Protein AF-A0A529MHI3-F1 (afdb_monomer)

Nearest PDB structures (foldseek):
  3udx-assembly1_A  TM=9.317E-01  e=1.454E-07  Acinetobacter baumannii
  3udi-assembly1_B  TM=9.372E-01  e=1.544E-07  Acinetobacter baumannii
  3ue1-assembly1_A  TM=9.347E-01  e=2.656E-07  Acinetobacter baumannii
  3udi-assembly1_A  TM=9.256E-01  e=2.996E-07  Acinetobacter baumannii
  3ue1-assembly1_B  TM=9.424E-01  e=4.569E-07  Acinetobacter baumannii

Secondary structure (DSSP, 8-state):
----HHHH-----GGGGHHHHHHHHHHTT--TT-EEE-S---BTTB----TTSS---EEEHHHHHHTT-SHHHHHHIIIII-HHHHHHHHHHTT--SPPP-SGGGGG-

pLDDT: mean 94.23, std 6.18, range [68.19, 98.69]

Solvent-accessible surface area (backbone atoms only — not comparable to full-atom values): 6475 Å² total; per-residue (Å²): 132,92,75,55,56,93,83,69,56,87,71,81,58,31,72,76,41,34,62,34,46,53,53,42,41,40,79,69,74,45,49,59,76,42,74,44,62,30,32,88,48,69,66,83,97,45,67,67,69,33,94,85,75,54,68,65,43,76,34,31,45,53,56,34,63,76,67,62,47,52,25,38,47,49,45,44,31,72,77,75,59,42,60,66,56,32,51,52,40,36,44,76,75,65,52,81,69,91,76,70,92,49,89,64,47,54,54,53

Mean predicted aligned error: 3.39 Å

Radius of gyration: 14.48 Å; Cα contacts (8 Å, |Δi|>4): 140; chains: 1; bounding box: 33×28×43 Å

Foldseek 3Di:
DPDDCVPPPDDQPFLVLQVLLLVLVVVVPADQQDKDWLAWDDDDPDTDAFPVRDTPGIDGNVVCSVSSRPVGSLCSCPPPGPQVSSVVSCVVVPPPDDDDSDSCSNRD

Sequence (108 aa):
SQFNRATRALRQTGSSFKPYVYATAMEHGFTPDSVVSGGPVSWGNWSPHNYSGGSAGNVTLITAIAKSINTVPVRLAKDHLGIGPIKAMAESMGVESPLEAHKTMVLG

Structure (mmCIF, N/CA/C/O backbone):
data_AF-A0A529MHI3-F1
#
_entry.id   AF-A0A529MHI3-F1
#
loop_
_atom_site.group_PDB
_atom_site.id
_atom_site.type_symbol
_atom_site.label_atom_id
_atom_site.label_alt_id
_atom_site.label_comp_id
_atom_site.label_asym_id
_atom_site.label_entity_id
_atom_site.label_seq_id
_atom_site.pdbx_PDB_ins_code
_atom_site.Cartn_x
_atom_site.Cartn_y
_atom_site.Cartn_z
_atom_site.occupancy
_atom_site.B_iso_or_equiv
_atom_site.auth_seq_id
_atom_site.auth_comp_id
_atom_site.auth_asym_id
_atom_site.auth_atom_id
_atom_site.pdbx_PDB_model_num
ATOM 1 N N . SER A 1 1 ? 17.249 13.245 -27.726 1.00 68.56 1 SER A N 1
ATOM 2 C CA . SER A 1 1 ? 17.651 12.207 -26.750 1.00 68.56 1 SER A CA 1
ATOM 3 C C . SER A 1 1 ? 17.260 10.854 -27.318 1.00 68.56 1 SER A C 1
ATOM 5 O O . SER A 1 1 ? 16.104 10.707 -27.677 1.00 68.56 1 SER A O 1
ATOM 7 N N . GLN A 1 2 ? 18.199 9.909 -27.448 1.00 87.62 2 GLN A N 1
ATOM 8 C CA . GLN A 1 2 ? 17.917 8.536 -27.915 1.00 87.62 2 GLN A CA 1
ATOM 9 C C . GLN A 1 2 ? 17.527 7.585 -26.764 1.00 87.62 2 GLN A C 1
ATOM 11 O O . GLN A 1 2 ? 17.229 6.413 -26.975 1.00 87.62 2 GLN A O 1
ATOM 16 N N . PHE A 1 3 ? 17.539 8.081 -25.523 1.00 89.94 3 PHE A N 1
ATOM 17 C CA . PHE A 1 3 ? 17.215 7.296 -24.341 1.00 89.94 3 PHE A CA 1
ATOM 18 C C . PHE A 1 3 ? 15.708 7.333 -24.067 1.00 89.94 3 PHE A C 1
ATOM 20 O O . PHE A 1 3 ? 15.168 8.364 -23.652 1.00 89.94 3 PHE A O 1
ATOM 27 N N . ASN A 1 4 ? 15.035 6.202 -24.286 1.00 91.31 4 ASN A N 1
ATOM 28 C CA . ASN A 1 4 ? 13.617 6.056 -23.975 1.00 91.31 4 ASN A CA 1
ATOM 29 C C . ASN A 1 4 ? 13.420 5.786 -22.475 1.00 91.31 4 ASN A C 1
ATOM 31 O O . ASN A 1 4 ? 13.707 4.697 -21.974 1.00 91.31 4 ASN A O 1
ATOM 35 N N . ARG A 1 5 ? 12.907 6.790 -21.759 1.00 93.25 5 ARG A N 1
ATOM 36 C CA . ARG A 1 5 ? 12.656 6.706 -20.314 1.00 93.25 5 ARG A CA 1
ATOM 37 C C . ARG A 1 5 ? 11.533 5.732 -19.958 1.00 93.25 5 ARG A C 1
ATOM 39 O O . ARG A 1 5 ? 11.601 5.155 -18.885 1.00 93.25 5 ARG A O 1
ATOM 46 N N . ALA A 1 6 ? 10.572 5.507 -20.854 1.00 90.31 6 ALA A N 1
ATOM 47 C CA . ALA A 1 6 ? 9.468 4.580 -20.611 1.00 90.31 6 ALA A CA 1
ATOM 48 C C . ALA A 1 6 ? 9.930 3.115 -20.538 1.00 90.31 6 ALA A C 1
ATOM 50 O O . ALA A 1 6 ? 9.283 2.311 -19.885 1.00 90.31 6 ALA A O 1
ATOM 51 N N . THR A 1 7 ? 11.051 2.773 -21.183 1.00 89.00 7 THR A N 1
ATOM 52 C CA . THR A 1 7 ? 11.538 1.384 -21.266 1.00 89.00 7 THR A CA 1
ATOM 53 C C . THR A 1 7 ? 12.869 1.149 -20.555 1.00 89.00 7 THR A C 1
ATOM 55 O O . THR A 1 7 ? 13.235 0.005 -20.323 1.00 89.00 7 THR A O 1
ATOM 58 N N . ARG A 1 8 ? 13.663 2.200 -20.294 1.00 87.69 8 ARG A N 1
ATOM 59 C CA . ARG A 1 8 ? 15.050 2.055 -19.801 1.00 87.69 8 ARG A CA 1
ATOM 60 C C . ARG A 1 8 ? 15.366 2.836 -18.526 1.00 87.69 8 ARG A C 1
ATOM 62 O O . ARG A 1 8 ? 16.451 2.661 -17.981 1.00 87.69 8 ARG A O 1
ATOM 69 N N . ALA A 1 9 ? 14.483 3.716 -18.053 1.00 91.19 9 ALA A N 1
ATOM 70 C CA . ALA A 1 9 ? 14.749 4.511 -16.854 1.00 91.19 9 ALA A CA 1
ATOM 71 C C . ALA A 1 9 ? 14.136 3.864 -15.608 1.00 91.19 9 ALA A C 1
ATOM 73 O O . ALA A 1 9 ? 13.033 4.226 -15.208 1.00 91.19 9 ALA A O 1
ATOM 74 N N . LEU A 1 10 ? 14.869 2.952 -14.964 1.00 90.88 10 LEU A N 1
ATOM 75 C CA . LEU A 1 10 ? 14.463 2.418 -13.661 1.00 90.88 10 LEU A CA 1
ATOM 76 C C . LEU A 1 10 ? 14.408 3.542 -12.615 1.00 90.88 10 LEU A C 1
ATOM 78 O O . LEU A 1 10 ? 15.329 4.360 -12.510 1.00 90.88 10 LEU A O 1
ATOM 82 N N . ARG A 1 11 ? 13.304 3.599 -11.866 1.00 92.94 11 ARG A N 1
ATOM 83 C CA . ARG A 1 11 ? 13.019 4.594 -10.824 1.00 92.94 11 ARG A CA 1
ATOM 84 C C . ARG A 1 11 ? 12.191 3.958 -9.714 1.00 92.94 11 ARG A C 1
ATOM 86 O O . ARG A 1 11 ? 11.423 3.039 -9.975 1.00 92.94 11 ARG A O 1
ATOM 93 N N . GLN A 1 12 ? 12.315 4.497 -8.502 1.00 91.88 12 GLN A N 1
ATOM 94 C CA . GLN A 1 12 ? 11.367 4.194 -7.433 1.00 91.88 12 GLN A CA 1
ATOM 95 C C . GLN A 1 12 ? 9.970 4.664 -7.834 1.00 91.88 12 GLN A C 1
ATOM 97 O O . GLN A 1 12 ? 9.805 5.746 -8.406 1.00 91.88 12 GLN A O 1
ATOM 102 N N . THR A 1 13 ? 8.975 3.837 -7.537 1.00 93.75 13 THR A N 1
ATOM 103 C CA . THR A 1 13 ? 7.589 4.058 -7.973 1.00 93.75 13 THR A CA 1
ATOM 104 C C . THR A 1 13 ? 6.823 4.971 -7.017 1.00 93.75 13 THR A C 1
ATOM 106 O O . THR A 1 13 ? 5.847 5.623 -7.410 1.00 93.75 13 THR A O 1
ATOM 109 N N . GLY A 1 14 ? 7.280 5.046 -5.764 1.00 94.62 14 GLY A N 1
ATOM 110 C CA . GLY A 1 14 ? 6.617 5.786 -4.700 1.00 94.62 14 GLY A CA 1
ATOM 111 C C . GLY A 1 14 ? 5.193 5.278 -4.458 1.00 94.62 14 GLY A C 1
ATOM 112 O O . GLY A 1 14 ? 4.881 4.095 -4.580 1.00 94.62 14 GLY A O 1
ATOM 113 N N . SER A 1 15 ? 4.270 6.199 -4.177 1.00 96.56 15 SER A N 1
ATOM 114 C CA . SER A 1 15 ? 2.873 5.845 -3.877 1.00 96.56 15 SER A CA 1
ATOM 115 C C . SER A 1 15 ? 2.149 5.077 -4.989 1.00 96.56 15 SER A C 1
ATOM 117 O O . SER A 1 15 ? 1.132 4.447 -4.705 1.00 96.56 15 SER A O 1
ATOM 119 N N . SER A 1 16 ? 2.673 5.076 -6.217 1.00 96.06 16 SER A N 1
ATOM 120 C CA . SER A 1 16 ? 2.139 4.276 -7.323 1.00 96.06 16 SER A CA 1
ATOM 121 C C . SER A 1 16 ? 2.233 2.763 -7.074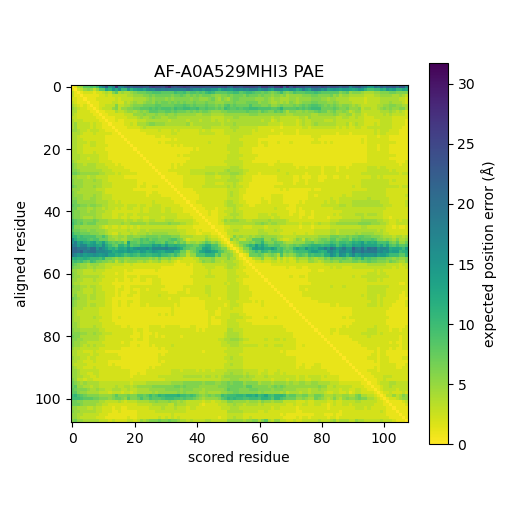 1.00 96.06 16 SER A C 1
ATOM 123 O O . SER A 1 16 ? 1.563 2.010 -7.768 1.00 96.06 16 SER A O 1
ATOM 125 N N . PHE A 1 17 ? 3.011 2.307 -6.081 1.00 97.38 17 PHE A N 1
ATOM 126 C CA . PHE A 1 17 ? 3.079 0.898 -5.667 1.00 97.38 17 PHE A CA 1
ATOM 127 C C . PHE A 1 17 ? 1.899 0.450 -4.797 1.00 97.38 17 PHE A C 1
ATOM 129 O O . PHE A 1 17 ? 1.546 -0.727 -4.751 1.00 97.38 17 PHE A O 1
ATOM 136 N N . LYS A 1 18 ? 1.262 1.385 -4.085 1.00 98.06 18 LYS A N 1
ATOM 137 C CA . LYS A 1 18 ? 0.209 1.076 -3.110 1.00 98.06 18 LYS A CA 1
ATOM 138 C C . LYS A 1 18 ? -0.940 0.219 -3.661 1.00 98.06 18 LYS A C 1
ATOM 140 O O . LYS A 1 18 ? -1.401 -0.629 -2.897 1.00 98.06 18 LYS A O 1
ATOM 145 N N . PRO A 1 19 ? -1.398 0.361 -4.925 1.00 98.00 19 PRO A N 1
ATOM 146 C CA . PRO A 1 19 ? -2.437 -0.501 -5.483 1.00 98.00 19 PRO A CA 1
ATOM 147 C C . PRO A 1 19 ? -2.175 -2.001 -5.299 1.00 98.00 19 PRO A C 1
ATOM 149 O O . PRO A 1 19 ? -3.114 -2.716 -4.971 1.00 98.00 19 PRO A O 1
ATOM 152 N N . TYR A 1 20 ? -0.924 -2.472 -5.383 1.00 98.25 20 TYR A N 1
ATOM 153 C CA . TYR A 1 20 ? -0.595 -3.888 -5.155 1.00 98.25 20 TYR A CA 1
ATOM 154 C C . TYR A 1 20 ? -0.869 -4.328 -3.710 1.00 98.25 20 TYR A C 1
ATOM 156 O O . TYR A 1 20 ? -1.342 -5.437 -3.471 1.00 98.25 20 TYR A O 1
ATOM 164 N N . VAL A 1 21 ? -0.640 -3.443 -2.734 1.00 98.50 21 VAL A N 1
ATOM 165 C CA . VAL A 1 21 ? -0.945 -3.699 -1.317 1.00 98.50 21 VAL A CA 1
ATOM 166 C C . VAL A 1 21 ? -2.454 -3.808 -1.104 1.00 98.50 21 VAL A C 1
ATOM 168 O O . VAL A 1 21 ? -2.916 -4.736 -0.445 1.00 98.50 21 VAL A O 1
ATOM 171 N N . TYR A 1 22 ? -3.228 -2.878 -1.674 1.00 98.50 22 TYR A N 1
ATOM 172 C CA . TYR A 1 22 ? -4.687 -2.870 -1.540 1.00 98.50 22 TYR A CA 1
ATOM 173 C C . TYR A 1 22 ? -5.342 -4.034 -2.290 1.00 98.50 22 TYR A C 1
ATOM 175 O O . TYR A 1 22 ? -6.245 -4.655 -1.739 1.00 98.50 22 TYR A O 1
ATOM 183 N N . ALA A 1 23 ? -4.854 -4.383 -3.483 1.00 98.50 23 ALA A N 1
ATOM 184 C CA . ALA A 1 23 ? -5.292 -5.574 -4.209 1.00 98.50 23 ALA A CA 1
ATOM 185 C C . ALA A 1 23 ? -5.042 -6.839 -3.377 1.00 98.50 23 ALA A C 1
ATOM 187 O O . ALA A 1 23 ? -5.960 -7.620 -3.150 1.00 98.50 23 ALA A O 1
ATOM 188 N N . THR A 1 24 ? -3.838 -6.983 -2.812 1.00 98.69 24 THR A N 1
ATOM 189 C CA . THR A 1 24 ? -3.517 -8.100 -1.907 1.00 98.69 24 THR A CA 1
ATOM 190 C C . THR A 1 24 ? -4.449 -8.130 -0.695 1.00 98.69 24 THR A C 1
ATOM 192 O O . THR A 1 24 ? -4.920 -9.198 -0.317 1.00 98.69 24 THR A O 1
ATOM 195 N N . ALA A 1 25 ? -4.751 -6.974 -0.091 1.00 98.62 25 ALA A N 1
ATOM 196 C CA . ALA A 1 25 ? -5.688 -6.894 1.029 1.00 98.62 25 ALA A CA 1
ATOM 197 C C . ALA A 1 25 ? -7.091 -7.379 0.640 1.00 98.62 25 ALA A C 1
ATOM 199 O O . ALA A 1 25 ? -7.719 -8.109 1.406 1.00 98.62 25 ALA A O 1
ATOM 200 N N . MET A 1 26 ? -7.568 -7.000 -0.547 1.00 98.38 26 MET A N 1
ATOM 201 C CA . MET A 1 26 ? -8.885 -7.400 -1.042 1.00 98.38 26 MET A CA 1
ATOM 202 C C . MET A 1 26 ? -8.972 -8.906 -1.305 1.00 98.38 26 MET A C 1
ATOM 204 O O . MET A 1 26 ? -9.945 -9.532 -0.893 1.00 98.38 26 MET A O 1
ATOM 208 N N . GLU A 1 27 ? -7.920 -9.514 -1.858 1.00 98.12 27 GLU A N 1
ATOM 209 C CA . GLU A 1 27 ? -7.814 -10.979 -1.983 1.00 98.12 27 GLU A CA 1
ATOM 210 C C . GLU A 1 27 ? -7.818 -11.697 -0.618 1.00 98.12 27 GLU A C 1
ATOM 212 O O . GLU A 1 27 ? -8.192 -12.861 -0.520 1.00 98.12 27 GLU A O 1
ATOM 217 N N . HIS A 1 28 ? -7.453 -10.996 0.462 1.00 97.56 28 HIS A N 1
ATOM 218 C CA . HIS A 1 28 ? -7.486 -11.507 1.839 1.00 97.56 28 HIS A CA 1
ATOM 219 C C . HIS A 1 28 ? -8.763 -11.103 2.601 1.00 97.56 28 HIS A C 1
ATOM 221 O O . HIS A 1 28 ? -8.786 -11.103 3.833 1.00 97.56 28 HIS A O 1
ATOM 227 N N . GLY A 1 29 ? -9.837 -10.758 1.885 1.00 98.00 29 GLY A N 1
ATOM 228 C CA . GLY A 1 29 ? -11.165 -10.527 2.459 1.00 98.00 29 GLY A CA 1
ATOM 229 C C . GLY A 1 29 ? -11.422 -9.104 2.957 1.00 98.00 29 GLY A C 1
ATOM 230 O O . GLY A 1 29 ? -12.485 -8.845 3.524 1.00 98.00 29 GLY A O 1
ATOM 231 N N . PHE A 1 30 ? -10.497 -8.162 2.741 1.00 98.56 30 PHE A N 1
ATOM 232 C CA . PHE A 1 30 ? -10.809 -6.750 2.943 1.00 98.56 30 PHE A CA 1
ATOM 233 C C . PHE A 1 30 ? -11.710 -6.231 1.817 1.00 98.5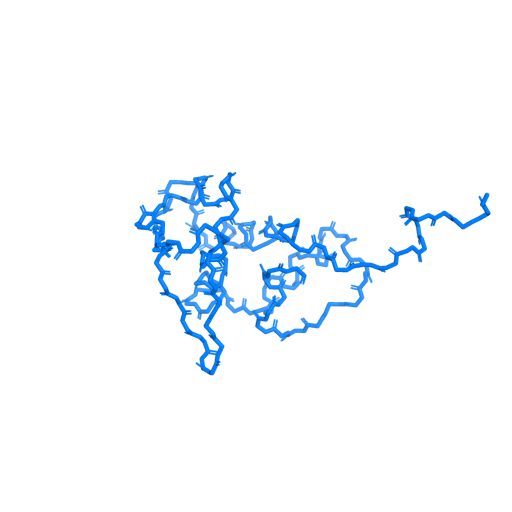6 30 PHE A C 1
ATOM 235 O O . PHE A 1 30 ? -11.656 -6.669 0.673 1.00 98.56 30 PHE A O 1
ATOM 242 N N . THR A 1 31 ? -12.523 -5.234 2.134 1.00 98.62 31 THR A N 1
ATOM 243 C CA . THR A 1 31 ? -13.408 -4.561 1.180 1.00 98.62 31 THR A CA 1
ATOM 244 C C . THR A 1 31 ? -13.049 -3.077 1.101 1.00 98.62 31 THR A C 1
ATOM 246 O O . THR A 1 31 ? -12.367 -2.564 1.995 1.00 98.62 31 THR A O 1
ATOM 249 N N . PRO A 1 32 ? -13.516 -2.343 0.076 1.00 98.38 32 PRO A N 1
ATOM 250 C CA . PRO A 1 32 ? -13.350 -0.890 0.014 1.00 98.38 32 PRO A CA 1
ATOM 251 C C . PRO A 1 32 ? -13.812 -0.159 1.288 1.00 98.38 32 PRO A C 1
ATOM 253 O O . PRO A 1 32 ? -13.201 0.845 1.662 1.00 98.38 32 PRO A O 1
ATOM 256 N N . ASP A 1 33 ? -14.818 -0.703 1.981 1.00 98.50 33 ASP A N 1
ATOM 257 C CA . ASP A 1 33 ? -15.400 -0.155 3.213 1.00 98.50 33 ASP A CA 1
ATOM 258 C C . ASP A 1 33 ? -14.703 -0.628 4.497 1.00 98.50 33 ASP A C 1
ATOM 260 O O . ASP A 1 33 ? -14.973 -0.097 5.576 1.00 98.50 33 ASP A O 1
ATOM 264 N N . SER A 1 34 ? -13.774 -1.587 4.413 1.00 98.62 34 SER A N 1
ATOM 265 C CA . SER A 1 34 ? -13.002 -2.035 5.572 1.00 98.62 34 SER A CA 1
ATOM 266 C C . SER A 1 34 ? -12.249 -0.863 6.198 1.00 98.62 34 SER A C 1
ATOM 268 O O . SER A 1 34 ? -11.538 -0.116 5.520 1.00 98.62 34 SER A O 1
ATOM 270 N N . VAL A 1 35 ? -12.403 -0.712 7.512 1.00 98.38 35 VAL A N 1
ATOM 271 C CA . VAL A 1 35 ? -11.826 0.398 8.271 1.00 98.38 35 VAL A CA 1
ATOM 272 C C . VAL A 1 35 ? -10.464 0.004 8.829 1.00 98.38 35 VAL A C 1
ATOM 274 O O . VAL A 1 35 ? -10.326 -1.012 9.506 1.00 98.38 35 VAL A O 1
ATOM 277 N N . VAL A 1 36 ? -9.461 0.843 8.582 1.00 97.62 36 VAL A N 1
ATOM 278 C CA . VAL A 1 36 ? -8.088 0.672 9.064 1.00 97.62 36 VAL A CA 1
ATOM 279 C C . VAL A 1 36 ? -7.604 1.976 9.695 1.00 97.62 36 VAL A C 1
ATOM 281 O O . VAL A 1 36 ? -7.935 3.074 9.246 1.00 97.62 36 VAL A O 1
ATOM 284 N N . SER A 1 37 ? -6.798 1.871 10.752 1.00 96.44 37 SER A N 1
ATOM 285 C CA . SER A 1 37 ? -6.189 3.047 11.374 1.00 96.44 37 SER A CA 1
ATOM 286 C C . SER A 1 37 ? -5.129 3.670 10.459 1.00 96.44 37 SER A C 1
ATOM 288 O O . SER A 1 37 ? -4.093 3.066 10.174 1.00 96.44 37 SER A O 1
ATOM 290 N N . GLY A 1 38 ? -5.361 4.916 10.052 1.00 95.12 38 GLY A N 1
ATOM 291 C CA . GLY A 1 38 ? -4.398 5.805 9.400 1.00 95.12 38 GLY A CA 1
ATOM 292 C C . GLY A 1 38 ? -3.553 6.626 10.386 1.00 95.12 38 GLY A C 1
ATOM 293 O O . GLY A 1 38 ? -2.900 7.594 9.981 1.00 95.12 38 GLY A O 1
ATOM 294 N N . GLY A 1 39 ? -3.561 6.267 11.674 1.00 94.62 39 GLY A N 1
ATOM 295 C CA . GLY A 1 39 ? -2.680 6.846 12.691 1.00 94.62 39 GLY A CA 1
ATOM 296 C C . GLY A 1 39 ? -1.241 6.312 12.631 1.00 94.62 39 GLY A C 1
ATOM 297 O O . GLY A 1 39 ? -0.939 5.470 11.778 1.00 94.62 39 GLY A O 1
ATOM 298 N N . PRO A 1 40 ? -0.354 6.779 13.533 1.00 94.00 40 PRO A N 1
ATOM 299 C CA . PRO A 1 40 ? 1.046 6.357 13.586 1.00 94.00 40 PRO A CA 1
ATOM 300 C C . PRO A 1 40 ? 1.213 4.832 13.600 1.00 94.00 40 PRO A C 1
ATOM 302 O O . PRO A 1 40 ? 0.440 4.105 14.233 1.00 94.00 40 PRO A O 1
ATOM 305 N N . VAL A 1 41 ? 2.229 4.344 12.892 1.00 94.75 41 VAL A N 1
ATOM 306 C CA . VAL A 1 41 ? 2.580 2.923 12.820 1.00 94.75 41 VAL A CA 1
ATOM 307 C C . VAL A 1 41 ? 4.093 2.775 12.919 1.00 94.75 41 VAL A C 1
ATOM 309 O O . VAL A 1 41 ? 4.837 3.543 12.314 1.00 94.75 41 VAL A O 1
ATOM 312 N N . SER A 1 42 ? 4.534 1.773 13.674 1.00 95.56 42 SER A N 1
ATOM 313 C CA . SER A 1 42 ? 5.943 1.411 13.799 1.00 95.56 42 SER A CA 1
ATOM 314 C C . SER A 1 42 ? 6.122 -0.065 13.475 1.00 95.56 42 SER A C 1
ATOM 316 O O . SER A 1 42 ? 5.346 -0.914 13.921 1.00 95.56 42 SER A O 1
ATOM 318 N N . TRP A 1 43 ? 7.166 -0.373 12.712 1.00 96.31 43 TRP A N 1
ATOM 319 C CA . TRP A 1 43 ? 7.605 -1.732 12.422 1.00 96.31 43 TRP A CA 1
ATOM 320 C C . TRP A 1 43 ? 9.080 -1.865 12.802 1.00 96.31 43 TRP A C 1
ATOM 322 O O . TRP A 1 43 ? 9.988 -1.601 12.005 1.00 96.31 43 TRP A O 1
ATOM 332 N N . GLY A 1 44 ? 9.323 -2.260 14.053 1.00 94.81 44 GLY A N 1
ATOM 333 C CA . GLY A 1 44 ? 10.651 -2.201 14.662 1.00 94.81 44 GLY A CA 1
ATOM 334 C C . GLY A 1 44 ? 11.126 -0.752 14.791 1.00 94.81 44 GLY A C 1
ATOM 335 O O . GLY A 1 44 ? 10.373 0.112 15.225 1.00 94.81 44 GLY A O 1
ATOM 336 N N . ASN A 1 45 ? 12.353 -0.476 14.353 1.00 94.44 45 ASN A N 1
ATOM 337 C CA . ASN A 1 45 ? 12.967 0.858 14.355 1.00 94.44 45 ASN A CA 1
ATOM 338 C C . ASN A 1 45 ? 12.481 1.801 13.233 1.00 94.44 45 ASN A C 1
ATOM 340 O O . ASN A 1 45 ? 13.040 2.880 13.057 1.00 94.44 45 ASN A O 1
ATOM 344 N N . TRP A 1 46 ? 11.492 1.390 12.439 1.00 95.31 46 TRP A N 1
ATOM 345 C CA . TRP A 1 46 ? 10.989 2.170 11.311 1.00 95.31 46 TRP A CA 1
ATOM 346 C C . TRP A 1 46 ? 9.573 2.672 11.592 1.00 95.31 46 TRP A C 1
ATOM 348 O O . TRP A 1 46 ? 8.666 1.867 11.798 1.00 95.31 46 TRP A O 1
ATOM 358 N N . SER A 1 47 ? 9.399 3.995 11.562 1.00 94.00 47 SER A N 1
ATOM 359 C CA . SER A 1 47 ? 8.133 4.686 11.836 1.00 94.00 47 SER A CA 1
ATOM 360 C C . SER A 1 47 ? 7.836 5.687 10.710 1.00 94.00 47 SER A C 1
ATOM 362 O O . SER A 1 47 ? 8.290 6.832 10.774 1.00 94.00 47 SER A O 1
ATOM 364 N N . PRO A 1 48 ? 7.156 5.267 9.628 1.00 91.69 48 PRO A N 1
ATOM 365 C CA . PRO A 1 48 ? 6.813 6.150 8.519 1.00 91.69 48 PRO A CA 1
ATOM 366 C C . PRO A 1 48 ? 5.709 7.143 8.900 1.00 91.69 48 PRO A C 1
ATOM 368 O O . PRO A 1 48 ? 4.820 6.843 9.697 1.00 91.69 48 PRO A O 1
ATOM 371 N N . HIS A 1 49 ? 5.740 8.318 8.269 1.00 87.69 49 HIS A N 1
ATOM 372 C CA . HIS A 1 49 ? 4.785 9.399 8.505 1.00 87.69 49 HIS A CA 1
ATOM 373 C C . HIS A 1 49 ? 3.933 9.670 7.259 1.00 87.69 49 HIS A C 1
ATOM 375 O O . HIS A 1 49 ? 4.352 9.442 6.118 1.00 87.69 49 HIS A O 1
ATOM 381 N N . ASN A 1 50 ? 2.717 10.171 7.479 1.00 85.19 50 ASN A N 1
ATOM 382 C CA . ASN A 1 50 ? 1.880 10.694 6.404 1.00 85.19 50 ASN A CA 1
ATOM 383 C C . ASN A 1 50 ? 2.472 12.005 5.877 1.00 85.19 50 ASN A C 1
ATOM 385 O O . ASN A 1 50 ? 3.017 12.789 6.649 1.00 85.19 50 ASN A O 1
ATOM 389 N N . TYR A 1 51 ? 2.317 12.267 4.577 1.00 75.62 51 TYR A N 1
ATOM 390 C CA . TYR A 1 51 ? 2.855 13.476 3.942 1.00 75.62 51 TYR A CA 1
ATOM 391 C C . TYR A 1 51 ? 2.363 14.776 4.604 1.00 75.62 51 TYR A C 1
ATOM 393 O O . TYR A 1 51 ? 3.130 15.714 4.775 1.00 75.62 51 TYR A O 1
ATOM 401 N N . SER A 1 52 ? 1.100 14.813 5.041 1.00 71.62 52 SER A N 1
ATOM 402 C CA . SER A 1 52 ? 0.503 15.963 5.731 1.00 71.62 52 SER A CA 1
ATOM 403 C C . SER A 1 52 ? 0.945 16.129 7.194 1.00 71.62 52 SER A C 1
ATOM 405 O O . SER A 1 52 ? 0.433 17.008 7.880 1.00 71.62 52 SER A O 1
ATOM 407 N N . GLY A 1 53 ? 1.834 15.273 7.712 1.00 68.19 53 GLY A N 1
ATOM 408 C CA . GLY A 1 53 ? 2.328 15.313 9.095 1.00 68.19 53 GLY A CA 1
ATOM 409 C C . GLY A 1 53 ? 1.318 14.884 10.171 1.00 68.19 53 GLY A C 1
ATOM 410 O O . GLY A 1 53 ? 1.710 14.651 11.309 1.00 68.19 53 GLY A O 1
ATOM 411 N N . GLY A 1 54 ? 0.033 14.736 9.828 1.00 72.75 54 GLY A N 1
ATOM 412 C CA . GLY A 1 54 ? -1.041 14.376 10.758 1.00 72.75 54 GLY A CA 1
ATOM 413 C C . GLY A 1 54 ? -1.438 12.893 10.756 1.00 72.75 54 GLY A C 1
ATOM 414 O O . GLY A 1 54 ? -1.156 12.129 9.826 1.00 72.75 54 GLY A O 1
ATOM 415 N N . SER A 1 55 ? -2.164 12.495 11.803 1.00 82.75 55 SER A N 1
ATOM 416 C CA . SER A 1 55 ? -2.928 11.242 11.826 1.00 82.75 55 SER A CA 1
ATOM 417 C C . SER A 1 55 ? -4.153 11.377 10.926 1.00 82.75 55 SER A C 1
ATOM 419 O O . SER A 1 55 ? -4.877 12.366 11.021 1.00 82.75 55 SER A O 1
ATOM 421 N N . ALA A 1 56 ? -4.418 10.380 10.083 1.00 88.44 56 ALA A N 1
ATOM 422 C CA . ALA A 1 56 ? -5.631 10.371 9.268 1.00 88.44 56 ALA A CA 1
ATOM 423 C C . ALA A 1 56 ? -6.860 9.807 10.008 1.00 88.44 56 ALA A C 1
ATOM 425 O O . ALA A 1 56 ? -7.940 9.746 9.428 1.00 88.44 56 ALA A O 1
ATOM 426 N N . GLY A 1 57 ? -6.706 9.397 11.274 1.00 92.38 57 GLY A N 1
ATOM 427 C CA . GLY A 1 57 ? -7.755 8.704 12.024 1.00 92.38 57 GLY A CA 1
ATOM 428 C C . GLY A 1 57 ? -8.076 7.329 11.436 1.00 92.38 57 GLY A C 1
ATOM 429 O O . GLY A 1 57 ? -7.303 6.777 10.653 1.00 92.38 57 GLY A O 1
ATOM 430 N N . ASN A 1 58 ? -9.211 6.759 11.829 1.00 97.06 58 ASN A N 1
ATOM 431 C CA . ASN A 1 58 ? -9.729 5.546 11.202 1.00 97.06 58 ASN A CA 1
ATOM 432 C C . ASN A 1 58 ? -10.354 5.905 9.851 1.00 97.06 58 ASN A C 1
ATOM 434 O O . ASN A 1 58 ? -11.173 6.818 9.769 1.00 97.06 58 ASN A O 1
ATOM 438 N N . VAL A 1 59 ? -9.960 5.194 8.799 1.00 97.56 59 VAL A N 1
ATOM 439 C CA . VAL A 1 59 ? -10.375 5.464 7.417 1.00 97.56 59 VAL A CA 1
ATOM 440 C C . VAL A 1 59 ? -10.764 4.171 6.717 1.00 97.56 59 VAL A C 1
ATOM 442 O O . VAL A 1 59 ? -10.231 3.109 7.033 1.00 97.56 59 VAL A O 1
ATOM 445 N N . THR A 1 60 ? -11.667 4.256 5.744 1.00 98.56 60 THR A N 1
ATOM 446 C CA . THR A 1 60 ? -11.953 3.135 4.842 1.00 98.56 60 THR A CA 1
ATOM 447 C C . THR A 1 60 ? -10.790 2.909 3.872 1.00 98.56 60 THR A C 1
ATOM 449 O O . THR A 1 60 ? -10.040 3.848 3.570 1.00 98.56 60 THR A O 1
ATOM 452 N N . LEU A 1 61 ? -10.636 1.692 3.341 1.00 98.25 61 LEU A N 1
ATOM 453 C CA . LEU A 1 61 ? -9.595 1.397 2.349 1.00 98.25 61 LEU A CA 1
ATOM 454 C C . LEU A 1 61 ? -9.721 2.271 1.098 1.00 98.25 61 LEU A C 1
ATOM 456 O O . LEU A 1 61 ? -8.704 2.781 0.620 1.00 98.25 61 LEU A O 1
ATOM 460 N N . ILE A 1 62 ? -10.945 2.524 0.622 1.00 98.12 62 ILE A N 1
ATOM 461 C CA . ILE A 1 62 ? -11.184 3.419 -0.521 1.00 98.12 62 ILE A CA 1
ATOM 462 C C . ILE A 1 62 ? -10.709 4.849 -0.239 1.00 98.12 62 ILE A C 1
ATOM 464 O O . ILE A 1 62 ? -10.066 5.473 -1.083 1.00 98.12 62 ILE A O 1
ATOM 468 N N . THR A 1 63 ? -10.932 5.357 0.976 1.00 98.06 63 THR A N 1
ATOM 469 C CA . THR A 1 63 ? -10.420 6.674 1.380 1.00 98.06 63 THR A CA 1
ATOM 470 C C . THR A 1 63 ? -8.897 6.663 1.463 1.00 98.06 63 THR A C 1
ATOM 472 O O . THR A 1 63 ? -8.243 7.626 1.057 1.00 98.06 63 THR A O 1
ATOM 475 N N . ALA A 1 64 ? -8.318 5.583 1.987 1.00 97.56 64 ALA A N 1
ATOM 476 C CA . ALA A 1 64 ? -6.884 5.477 2.198 1.00 97.56 64 ALA A CA 1
ATOM 477 C C . ALA A 1 64 ? -6.087 5.461 0.893 1.00 97.56 64 ALA A C 1
ATOM 479 O O . ALA A 1 64 ? -5.084 6.175 0.803 1.00 97.56 64 ALA A O 1
ATOM 480 N N . ILE A 1 65 ? -6.548 4.715 -0.115 1.00 97.00 65 ILE A N 1
ATOM 481 C CA . ILE A 1 65 ? -5.917 4.712 -1.437 1.00 97.00 65 ILE A CA 1
ATOM 482 C C . ILE A 1 65 ? -6.134 6.051 -2.154 1.00 97.00 65 ILE A C 1
ATOM 484 O O . ILE A 1 65 ? -5.171 6.619 -2.664 1.00 97.00 65 ILE A O 1
ATOM 488 N N . ALA A 1 66 ? -7.345 6.624 -2.096 1.00 97.25 66 ALA A N 1
ATOM 489 C CA . ALA A 1 66 ? -7.661 7.902 -2.741 1.00 97.25 66 ALA A CA 1
ATOM 490 C C . ALA A 1 66 ? -6.831 9.071 -2.186 1.00 97.25 66 ALA A C 1
ATOM 492 O O . ALA A 1 66 ? -6.402 9.946 -2.934 1.00 97.25 66 ALA A O 1
ATOM 493 N N . LYS A 1 67 ? -6.575 9.082 -0.873 1.00 95.94 67 LYS A N 1
ATOM 494 C CA . LYS A 1 67 ? -5.746 10.100 -0.205 1.00 95.94 67 LYS A CA 1
ATOM 495 C C . LYS A 1 67 ? -4.273 9.713 -0.093 1.00 95.94 67 LYS A C 1
ATOM 497 O O . LYS A 1 67 ? -3.495 10.466 0.488 1.00 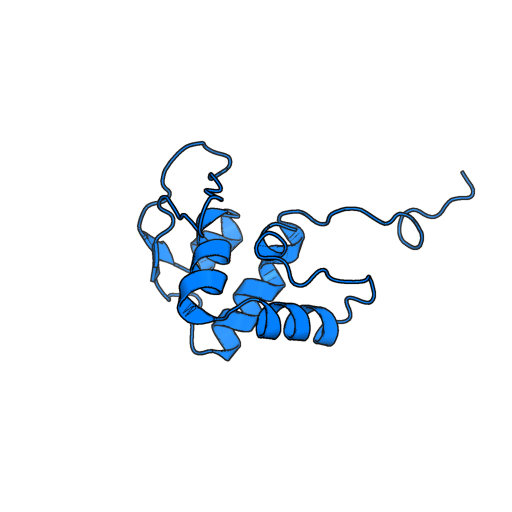95.94 67 LYS A O 1
ATOM 502 N N . SER A 1 68 ? -3.889 8.549 -0.615 1.00 96.38 68 SER A N 1
ATOM 503 C CA 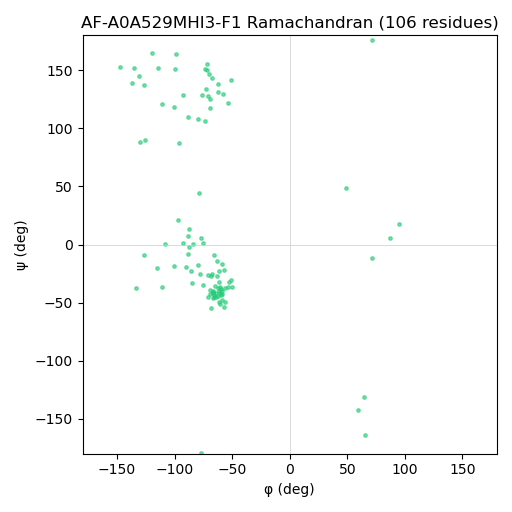. SER A 1 68 ? -2.530 8.015 -0.541 1.00 96.38 68 SER A CA 1
ATOM 504 C C . SER A 1 68 ? -1.939 8.069 0.880 1.00 96.38 68 SER A C 1
ATOM 506 O O . SER A 1 68 ? -0.810 8.510 1.099 1.00 96.38 68 SER A O 1
ATOM 508 N N . ILE A 1 69 ? -2.686 7.603 1.881 1.00 97.00 69 ILE A N 1
ATOM 509 C CA . ILE A 1 69 ? -2.243 7.620 3.286 1.00 97.00 69 ILE A CA 1
ATOM 510 C C . ILE A 1 69 ? -1.098 6.610 3.453 1.00 97.00 69 ILE A C 1
ATOM 512 O O . ILE A 1 69 ? -1.243 5.452 3.076 1.00 97.00 69 ILE A O 1
ATOM 516 N N . ASN A 1 70 ? 0.062 7.030 3.968 1.00 96.50 70 ASN A N 1
ATOM 517 C CA . ASN A 1 70 ? 1.266 6.183 4.022 1.00 96.50 70 ASN A CA 1
ATOM 518 C C . ASN A 1 70 ? 1.189 5.120 5.117 1.00 96.50 70 ASN A C 1
ATOM 520 O O . ASN A 1 70 ? 1.692 4.014 4.948 1.00 96.50 70 ASN A O 1
ATOM 524 N N . THR A 1 71 ? 0.559 5.434 6.244 1.00 96.75 71 THR A N 1
ATOM 525 C CA . THR A 1 71 ? 0.506 4.516 7.388 1.00 96.75 71 THR A CA 1
ATOM 526 C C . THR A 1 71 ? -0.386 3.297 7.137 1.00 96.75 71 THR A C 1
ATOM 528 O O . THR A 1 71 ? -0.130 2.237 7.702 1.00 96.75 71 THR A O 1
ATOM 531 N N . VAL A 1 72 ? -1.384 3.402 6.253 1.00 97.81 72 VAL A N 1
ATOM 532 C CA . VAL A 1 72 ? -2.334 2.315 5.956 1.00 97.81 72 VAL A CA 1
ATOM 533 C C . VAL A 1 72 ? -1.695 1.117 5.235 1.00 97.81 72 VAL A C 1
ATOM 535 O O . VAL A 1 72 ? -1.804 0.018 5.775 1.00 97.81 72 VAL A O 1
ATOM 538 N N . PRO A 1 73 ? -0.997 1.252 4.086 1.00 98.06 73 PRO A N 1
ATOM 539 C CA . PRO A 1 73 ? -0.353 0.107 3.433 1.00 98.06 73 PRO A CA 1
ATOM 540 C C . PRO A 1 73 ? 0.717 -0.544 4.321 1.00 98.06 73 PRO A C 1
ATOM 542 O O . PRO A 1 73 ? 0.877 -1.761 4.307 1.00 98.06 73 PRO A O 1
A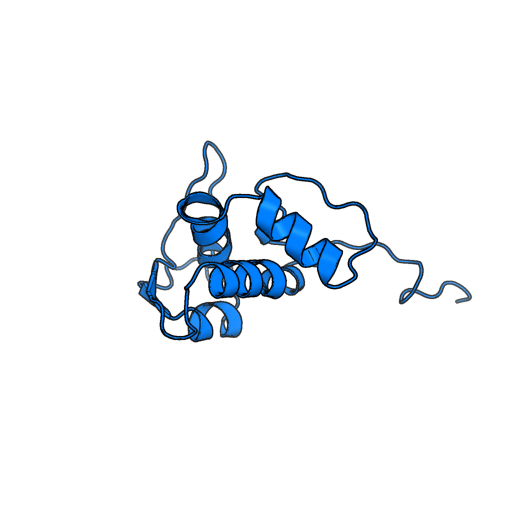TOM 545 N N . VAL A 1 74 ? 1.397 0.245 5.159 1.00 97.94 74 VAL A N 1
ATOM 546 C CA . VAL A 1 74 ? 2.352 -0.266 6.154 1.00 97.94 74 VAL A CA 1
ATOM 547 C C . VAL A 1 74 ? 1.645 -1.107 7.211 1.00 97.94 74 VAL A C 1
ATOM 549 O O . VAL A 1 74 ? 2.114 -2.195 7.538 1.00 97.94 74 VAL A O 1
ATOM 552 N N . ARG A 1 75 ? 0.505 -0.633 7.725 1.00 97.62 75 ARG A N 1
ATOM 553 C CA . ARG A 1 75 ? -0.301 -1.369 8.702 1.00 97.62 75 ARG A CA 1
ATOM 554 C C . ARG A 1 75 ? -0.859 -2.663 8.116 1.00 97.62 75 ARG A C 1
ATOM 556 O O . ARG A 1 75 ? -0.724 -3.702 8.746 1.00 97.62 75 ARG A O 1
ATOM 563 N N . LEU A 1 76 ? -1.401 -2.620 6.898 1.00 98.38 76 LEU A N 1
ATOM 564 C CA . LEU A 1 76 ? -1.892 -3.807 6.189 1.00 98.38 76 LEU A CA 1
ATOM 565 C C . LEU A 1 76 ? -0.795 -4.867 6.043 1.00 98.38 76 LEU A C 1
ATOM 567 O O . LEU A 1 76 ? -0.985 -6.022 6.418 1.00 98.38 76 LEU A O 1
ATOM 571 N N . ALA A 1 77 ? 0.380 -4.462 5.567 1.00 98.25 77 ALA A N 1
ATOM 572 C CA . ALA A 1 77 ? 1.506 -5.370 5.404 1.00 98.25 77 ALA A CA 1
ATOM 573 C C . ALA A 1 77 ? 2.015 -5.937 6.734 1.00 98.25 77 ALA A C 1
ATOM 575 O O . ALA A 1 77 ? 2.314 -7.124 6.815 1.00 98.25 77 ALA A O 1
ATOM 576 N N . LYS A 1 78 ? 2.104 -5.110 7.778 1.00 98.06 78 LYS A N 1
ATOM 577 C CA . LYS A 1 78 ? 2.610 -5.527 9.089 1.00 98.06 78 LYS A CA 1
ATOM 578 C C . LYS A 1 78 ? 1.641 -6.455 9.824 1.00 98.06 78 LYS A C 1
ATOM 580 O O . LYS A 1 78 ? 2.084 -7.438 10.409 1.00 98.06 78 LYS A O 1
ATOM 585 N N . ASP A 1 79 ? 0.357 -6.110 9.836 1.00 97.81 79 ASP A N 1
ATOM 586 C CA . ASP A 1 79 ? -0.615 -6.700 10.760 1.00 97.81 79 ASP A CA 1
ATOM 587 C C . ASP A 1 79 ? -1.469 -7.800 10.108 1.00 97.81 79 ASP A C 1
ATOM 589 O O . ASP A 1 79 ? -2.059 -8.604 10.828 1.00 97.81 79 ASP A O 1
ATOM 593 N N . HIS A 1 80 ? -1.540 -7.857 8.769 1.00 97.81 80 HIS A N 1
ATOM 594 C CA . HIS A 1 80 ? -2.491 -8.734 8.073 1.00 97.81 80 HIS A CA 1
ATOM 595 C C . HIS A 1 80 ? -1.901 -9.557 6.920 1.00 97.81 80 HIS A C 1
ATOM 597 O O . HIS A 1 80 ? -2.315 -10.697 6.740 1.00 97.81 80 HIS A O 1
ATOM 603 N N . LEU A 1 81 ? -0.970 -9.008 6.130 1.00 98.00 81 LEU A N 1
ATOM 604 C CA . LEU A 1 81 ? -0.580 -9.619 4.845 1.00 98.00 81 LEU A CA 1
ATOM 605 C C . LEU A 1 81 ? 0.842 -10.196 4.822 1.00 98.00 81 LEU A C 1
ATOM 607 O O . LEU A 1 81 ? 1.101 -11.200 4.167 1.00 98.00 81 LEU A O 1
ATOM 611 N N . GLY A 1 82 ? 1.793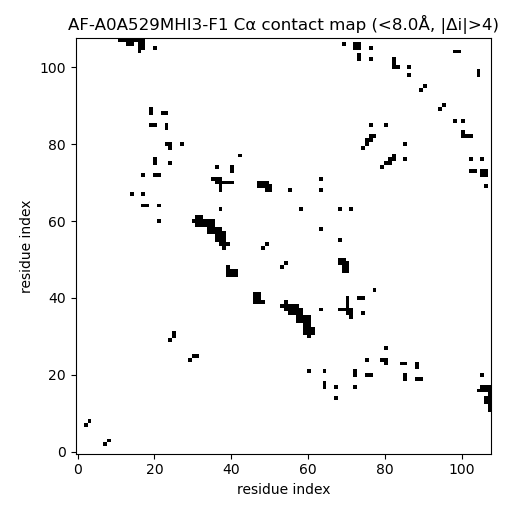 -9.542 5.489 1.00 97.19 82 GLY A N 1
ATOM 612 C CA . GLY A 1 82 ? 3.219 -9.751 5.240 1.00 97.19 82 GLY A CA 1
ATOM 613 C C . GLY A 1 82 ? 3.685 -9.178 3.891 1.00 97.19 82 GLY A C 1
ATOM 614 O O . GLY A 1 82 ? 2.907 -8.652 3.099 1.00 97.19 82 GLY A O 1
ATOM 615 N N . ILE A 1 83 ? 4.994 -9.260 3.625 1.00 97.75 83 ILE A N 1
ATOM 616 C CA . ILE A 1 83 ? 5.613 -8.710 2.400 1.00 97.75 83 ILE A CA 1
ATOM 617 C C . ILE A 1 83 ? 5.539 -9.682 1.217 1.00 97.75 83 ILE A C 1
ATOM 619 O O . ILE A 1 83 ? 5.386 -9.247 0.078 1.00 97.75 83 ILE A O 1
ATOM 623 N N . GLY A 1 84 ? 5.617 -10.990 1.481 1.00 97.38 84 GLY A N 1
ATOM 624 C CA . GLY A 1 84 ? 5.623 -12.031 0.448 1.00 97.38 84 GLY A CA 1
ATOM 625 C C . GLY A 1 84 ? 4.400 -11.982 -0.475 1.00 97.38 84 GLY A C 1
ATOM 626 O O . GLY A 1 84 ? 4.589 -11.853 -1.683 1.00 97.38 84 GLY A O 1
ATOM 627 N N . PRO A 1 85 ? 3.162 -12.003 0.059 1.00 98.12 85 PRO A N 1
ATOM 628 C CA . PRO A 1 85 ? 1.956 -11.927 -0.767 1.00 98.12 85 PRO A CA 1
ATOM 629 C C . PRO A 1 85 ? 1.856 -10.640 -1.597 1.00 98.12 85 PRO A C 1
ATOM 631 O O . PRO A 1 85 ? 1.456 -10.691 -2.754 1.00 98.12 85 PRO A O 1
ATOM 634 N N . ILE A 1 86 ? 2.294 -9.499 -1.051 1.00 98.31 86 ILE A N 1
ATOM 635 C CA . ILE A 1 86 ? 2.299 -8.211 -1.768 1.00 98.31 86 ILE A CA 1
ATOM 636 C C . ILE A 1 86 ? 3.288 -8.239 -2.937 1.00 98.31 86 ILE A C 1
ATOM 638 O O . ILE A 1 86 ? 2.982 -7.749 -4.024 1.00 98.31 86 ILE A O 1
ATOM 642 N N . LYS A 1 87 ? 4.475 -8.817 -2.722 1.00 97.81 87 LYS A N 1
ATOM 643 C CA . LYS A 1 87 ? 5.466 -9.006 -3.784 1.00 97.81 87 LYS A CA 1
ATOM 644 C C . LYS A 1 87 ? 4.911 -9.909 -4.888 1.00 97.81 87 LYS A C 1
ATOM 646 O O . LYS A 1 87 ? 4.950 -9.519 -6.050 1.00 97.81 87 LYS A O 1
ATOM 651 N N . ALA A 1 88 ? 4.346 -11.058 -4.514 1.00 97.56 88 ALA A N 1
ATOM 652 C CA . ALA A 1 88 ? 3.753 -11.997 -5.463 1.00 97.56 88 ALA A CA 1
ATOM 653 C C . ALA A 1 88 ? 2.609 -11.353 -6.267 1.00 97.56 88 ALA A C 1
ATOM 655 O O . ALA A 1 88 ? 2.510 -11.569 -7.471 1.00 97.56 88 ALA A O 1
ATOM 656 N N . MET A 1 89 ? 1.791 -10.508 -5.628 1.00 98.19 89 MET A N 1
ATOM 657 C CA . MET A 1 89 ? 0.753 -9.729 -6.306 1.00 98.19 89 MET A CA 1
ATOM 658 C C . MET A 1 89 ? 1.351 -8.794 -7.364 1.00 98.19 89 MET A C 1
ATOM 660 O O . MET A 1 89 ? 0.929 -8.835 -8.517 1.00 98.19 89 MET A O 1
ATOM 664 N N . ALA A 1 90 ? 2.362 -7.994 -7.012 1.00 97.94 90 ALA A N 1
ATOM 665 C CA . ALA A 1 90 ? 3.013 -7.090 -7.963 1.00 97.94 90 ALA A CA 1
ATOM 666 C C . ALA A 1 90 ? 3.635 -7.843 -9.157 1.00 97.94 90 ALA A C 1
ATOM 668 O O . ALA A 1 90 ? 3.443 -7.439 -10.304 1.00 97.94 90 ALA A O 1
ATOM 669 N N . GLU A 1 91 ? 4.315 -8.964 -8.903 1.00 97.50 91 GLU A N 1
ATOM 670 C CA . GLU A 1 91 ? 4.877 -9.833 -9.949 1.00 97.50 91 GLU A CA 1
ATOM 671 C C . GLU A 1 91 ? 3.773 -10.416 -10.848 1.00 97.50 91 GLU A C 1
ATOM 673 O O . GLU A 1 91 ? 3.880 -10.362 -12.072 1.00 97.50 91 GLU A O 1
ATOM 678 N N . SER A 1 92 ? 2.666 -10.891 -10.264 1.00 97.69 92 SER A N 1
ATOM 679 C CA . SER A 1 92 ? 1.526 -11.436 -11.020 1.00 97.69 92 SER A CA 1
ATOM 680 C C . SER A 1 92 ? 0.837 -10.401 -11.917 1.00 97.69 92 SER A C 1
ATOM 682 O O . SER A 1 92 ? 0.280 -10.756 -12.953 1.00 97.69 92 SER A O 1
ATOM 684 N N . MET A 1 93 ? 0.915 -9.117 -11.553 1.00 97.62 93 MET A N 1
ATOM 685 C CA . MET A 1 93 ? 0.386 -7.996 -12.335 1.00 97.62 93 MET A CA 1
ATOM 686 C C . MET A 1 93 ? 1.393 -7.449 -13.364 1.00 97.62 93 MET A C 1
ATOM 688 O O . MET A 1 93 ? 1.113 -6.441 -14.011 1.00 97.62 93 MET A O 1
ATOM 692 N N . GLY A 1 94 ? 2.543 -8.110 -13.546 1.00 96.62 94 GLY A N 1
ATOM 693 C CA . GLY A 1 94 ? 3.505 -7.806 -14.610 1.00 96.62 94 GLY A CA 1
ATOM 694 C C . GLY A 1 94 ? 4.648 -6.874 -14.208 1.00 96.62 94 GLY A C 1
ATOM 695 O O . GLY A 1 94 ? 5.302 -6.304 -15.081 1.00 96.62 94 GLY A O 1
ATOM 696 N N . VAL A 1 95 ? 4.920 -6.687 -12.912 1.00 95.25 95 VAL A N 1
ATOM 697 C CA . VAL A 1 95 ? 6.141 -5.990 -12.482 1.00 95.25 95 VAL A CA 1
ATOM 698 C C . VAL A 1 95 ? 7.347 -6.910 -12.684 1.00 95.25 95 VAL A C 1
ATOM 700 O O . VAL A 1 95 ? 7.563 -7.847 -11.924 1.00 95.25 95 VAL A O 1
ATOM 703 N N . GLU A 1 96 ? 8.149 -6.617 -13.707 1.00 91.62 96 GLU A N 1
ATOM 704 C CA . GLU A 1 96 ? 9.3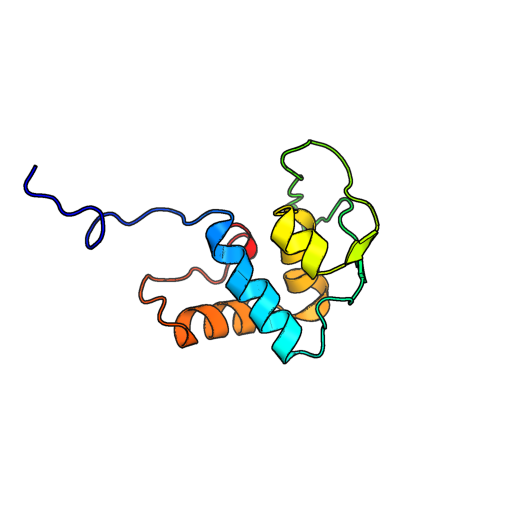30 -7.415 -14.080 1.00 91.62 96 GLU A CA 1
ATOM 705 C C . GLU A 1 96 ? 10.624 -6.961 -13.385 1.00 91.62 96 GLU A C 1
ATOM 707 O O . GLU A 1 96 ? 11.612 -7.695 -13.333 1.00 91.62 96 GLU A O 1
ATOM 712 N N . SER A 1 97 ? 10.655 -5.730 -12.866 1.00 89.62 97 SER A N 1
ATOM 713 C CA . SER A 1 97 ? 11.830 -5.213 -12.164 1.00 89.62 97 SER A CA 1
ATOM 714 C C . SER A 1 97 ? 12.053 -5.970 -10.852 1.00 89.62 97 SER A C 1
ATOM 716 O O . SER A 1 97 ? 11.073 -6.242 -10.157 1.00 89.62 97 SER A O 1
ATOM 718 N N . PRO A 1 98 ? 13.309 -6.225 -10.441 1.00 89.31 98 PRO A N 1
ATOM 719 C CA . PRO A 1 98 ? 13.586 -6.860 -9.159 1.00 89.31 98 PRO A CA 1
ATOM 720 C C . PRO A 1 98 ? 12.912 -6.120 -7.997 1.00 89.31 98 PRO A C 1
ATOM 722 O O . PRO A 1 98 ? 13.167 -4.937 -7.773 1.00 89.31 98 PRO A O 1
ATOM 725 N N . LEU A 1 99 ? 12.066 -6.832 -7.250 1.00 90.88 99 LEU A N 1
ATOM 726 C CA 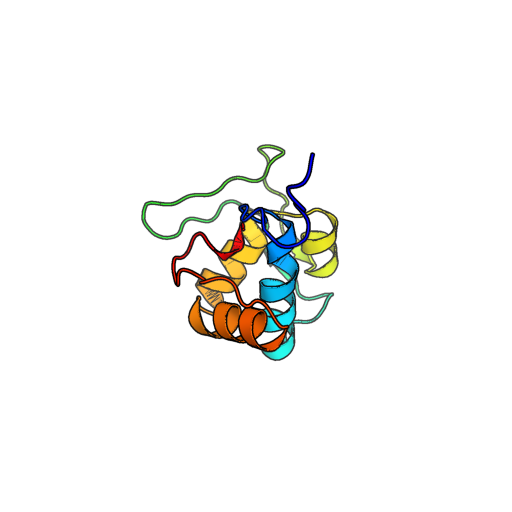. LEU A 1 99 ? 11.426 -6.328 -6.038 1.00 90.88 99 LEU A CA 1
ATOM 727 C C . LEU A 1 99 ? 12.153 -6.852 -4.800 1.00 90.88 99 LEU A C 1
ATOM 729 O O . LEU A 1 99 ? 12.200 -8.066 -4.543 1.00 90.88 99 LEU A O 1
ATOM 733 N N . GLU A 1 100 ? 12.700 -5.928 -4.012 1.00 85.88 100 GLU A N 1
ATOM 734 C CA . GLU A 1 100 ? 13.274 -6.245 -2.709 1.00 85.88 100 GLU A CA 1
ATOM 735 C C . GLU A 1 100 ? 12.166 -6.597 -1.713 1.00 85.88 100 GLU A C 1
ATOM 737 O O . GLU A 1 100 ? 11.231 -5.829 -1.496 1.00 85.88 100 GLU A O 1
ATOM 742 N N . ALA A 1 101 ? 12.291 -7.746 -1.045 1.00 87.25 101 ALA A N 1
ATOM 743 C CA . ALA A 1 101 ? 11.334 -8.209 -0.039 1.00 87.25 101 ALA A CA 1
ATOM 744 C C . ALA A 1 101 ? 11.523 -7.502 1.322 1.00 87.25 101 ALA A C 1
ATOM 746 O O . ALA A 1 101 ? 11.518 -8.136 2.377 1.00 87.25 101 ALA A O 1
ATOM 747 N N . HIS A 1 102 ? 11.716 -6.183 1.304 1.00 93.75 102 HIS A N 1
ATOM 748 C CA . HIS A 1 102 ? 11.890 -5.362 2.497 1.00 93.75 102 HIS A CA 1
ATOM 749 C C . HIS A 1 102 ? 10.591 -4.637 2.876 1.00 93.75 102 HIS A C 1
ATOM 751 O O . HIS A 1 102 ? 9.781 -4.268 2.026 1.00 93.75 102 HIS A O 1
ATOM 757 N N . LYS A 1 103 ? 10.406 -4.365 4.175 1.00 94.38 103 LYS A N 1
ATOM 758 C CA . LYS A 1 103 ? 9.190 -3.739 4.730 1.00 94.38 103 LYS A CA 1
ATOM 759 C C . LYS A 1 103 ? 8.833 -2.369 4.136 1.00 94.38 103 LYS A C 1
ATOM 761 O O . LYS A 1 103 ? 7.682 -1.957 4.206 1.00 94.38 103 LYS A O 1
ATOM 766 N N . THR A 1 104 ? 9.799 -1.661 3.554 1.00 94.81 104 THR A N 1
ATOM 767 C CA . THR A 1 104 ? 9.599 -0.335 2.946 1.00 94.81 104 THR A CA 1
ATOM 768 C C . THR A 1 104 ? 8.975 -0.387 1.553 1.00 94.81 104 THR A C 1
ATOM 770 O O . THR A 1 104 ? 8.432 0.626 1.124 1.00 94.81 104 THR A O 1
ATOM 773 N N . MET A 1 105 ? 8.997 -1.545 0.879 1.00 95.56 105 MET A N 1
ATOM 774 C CA . MET A 1 105 ? 8.488 -1.736 -0.490 1.00 95.56 105 MET A CA 1
ATOM 775 C C . MET A 1 105 ? 7.046 -1.238 -0.660 1.00 95.56 105 MET A C 1
ATOM 777 O O . MET A 1 105 ? 6.678 -0.706 -1.697 1.00 95.56 105 MET A O 1
ATOM 781 N N . VAL A 1 106 ? 6.231 -1.337 0.390 1.00 96.81 106 VAL A N 1
ATOM 782 C CA . VAL A 1 106 ? 4.819 -0.919 0.389 1.00 96.81 106 VAL A CA 1
ATOM 783 C C . VAL A 1 106 ? 4.607 0.592 0.209 1.00 96.81 106 VAL A C 1
ATOM 785 O O . VAL A 1 106 ? 3.469 1.033 0.041 1.00 96.81 106 VAL A O 1
ATOM 788 N N . LEU A 1 107 ? 5.682 1.389 0.263 1.00 95.75 107 LEU A N 1
ATOM 789 C CA . LEU A 1 107 ? 5.688 2.828 -0.019 1.00 95.75 107 LEU A CA 1
ATOM 790 C C . LEU A 1 107 ? 6.381 3.198 -1.345 1.00 95.75 107 LEU A C 1
ATOM 792 O O . LEU A 1 107 ? 6.374 4.384 -1.688 1.00 95.75 107 LEU A O 1
ATOM 796 N N . GLY A 1 108 ? 6.890 2.207 -2.089 1.00 92.62 108 GLY A N 1
ATOM 797 C CA . GLY A 1 108 ? 7.352 2.327 -3.475 1.00 92.62 108 GLY A CA 1
ATOM 798 C C . GLY A 1 108 ? 8.838 2.228 -3.751 1.00 92.62 108 GLY A C 1
ATOM 799 O O . GLY A 1 108 ? 9.657 2.389 -2.821 1.00 92.62 108 GLY A O 1
#

=== Feature glossary ===
Key to the feature types in this record:

— What the protein is —

Primary structure: the covalent order of the twenty standard amino acids along the backbone. Two proteins with the same sequence will (almost always) fold to the same structure; two with 30% identity often share a fold but not the details.

Database cross-references. InterPro integrates a dozen domain/family signature databases into unified entries with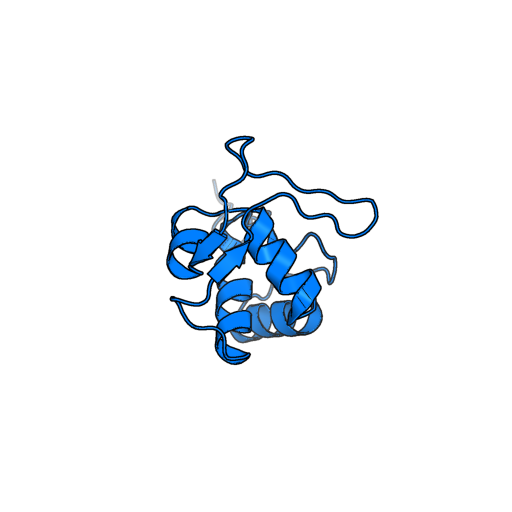 residue-range hits. GO terms attach function/process/location labels with evidence codes. CATH codes position the fold in a four-level structural taxonomy. Organism is the NCBI-taxonomy species name.

— Where its atoms are —

The mmCIF block holds the 3D Cartesian coordinates of each backbone atom (N, Cα, C, O) in ångströms. mmCIF is the PDB's canonical archive format — a tagged-loop text representation of the atomic model.

Six rendered views show the 3D structure from the faces of a cube — i.e. along ±x, ±y, ±z. Rendering representation is drawn randomly per protein from cartoon (secondary-structure ribbons), sticks (backbone bonds), or molecular surface; coloring is either N→C rainbow (blue at the N-terminus through red at the C-terminus) or one color per chain.

— Local backbone conformation —

DSSP 8-state secondary structure assigns each residue one of H (α-helix), G (3₁₀-helix), I (π-helix), E (extended β-strand), B (isolated β-bridge), T (hydrogen-bonded turn), S (bend), or '-' (coil). The assignment is computed from backbone hydrogen-bond geometry via the Kabsch–Sander algorithm.

P-SEA three-state annotation labels each residue as helix, strand, or coil based purely on the geometry of the Cα trace. It serves as a fallback when the full backbone (and thus DSSP) is unavailable.

The φ/ψ torsion pair specifies the backbone conformation at each residue. φ rotates about the N–Cα bond, ψ about the Cα–C bond. Steric clashes forbid most of the (φ, ψ) plane — the allowed regions (α-helix basin, β-sheet basin, left-handed helix) are the Ramachandran-allowed regions.

— Global shape and packing —

The geometric summary reports three shape descriptors. Rg (radius of gyration) measures how spread out the Cα atoms are about their centre of mass; compact globular proteins have small Rg, elongated or unfolded ones large. Cα contacts (<8 Å, |i−j|>4) count long-range residue pairs in spatial proximity — high for tightly packed folds, near zero for rods or random coil. The bounding-box extents give the protein's footprint along x, y, z in Å.

Accessible surface area quantifies burial. A residue with SASA near zero is packed into the hydrophobic core; one with SASA >100 Å² sits on the surface. Computed here via the Shrake–Rupley numerical algorithm with a 1.4 Å probe.

Plot images: a contact map (which residues are close in 3D, as an N×N binary image), a Ramachandran scatter (backbone torsion angles, revealing secondary-structure composition at a glance), and — for AlphaFold structures — a PAE heatmap (pairwise prediction confidence).

— Structural neighborhood —

The Foldseek 3Di string encodes local tertiary geometry as a 20-letter alphabet — one character per residue — derived from the relative positions of nearby Cα atoms. Unlike the amino-acid sequence, 3Di is a direct function of the 3D structure, so two proteins with the same fold have similar 3Di strings even at low sequence identity.

Nearest PDB neighbors are the top structural matches found by Foldseek when searching this structure against the entire Protein Data Bank. Each hit reports a TM-score (0 to 1; >0.5 almost always implies the same fold) and an E-value. These are *structural* homologs — they may share no detectable sequence similarity.

— Confidence and disorder —

For AlphaFold models, the B-factor field carries pLDDT — the model's own estimate of local accuracy on a 0–100 scale. Regions with pLDDT<50 should be treated as essentially unmodeled; they often correspond to intrinsically disordered segments.

B-factor (Debye–Waller factor) reflects atomic displacement in the crystal lattice. It is an experimental observable (units Å²), not a prediction; low values mean the atom is pinned down, high values mean it moves or is heterogeneous across the crystal.

Predicted aligned error is AlphaFold's pairwise confidence. Unlike pLDDT (per-residue), PAE is per-residue-pair and captures whether two parts of the structure are correctly placed relative to each other. Units are ångströms of expected positional error.